Protein AF-A0A6L6EV79-F1 (afdb_monomer_lite)

Sequence (80 aa):
MTPAESSTESIIGRNDINDLEAILSISNKDIHETIHTVENNADSIFTWNYEKGERPALNKLYEKAKTSQWNGETDLPWHL

Structure (mmCIF, N/CA/C/O backbone):
data_AF-A0A6L6EV79-F1
#
_entry.id   AF-A0A6L6EV79-F1
#
loop_
_atom_site.group_PDB
_atom_site.id
_atom_site.type_symbol
_atom_site.label_atom_id
_atom_site.label_alt_id
_atom_site.label_comp_id
_atom_site.label_asym_id
_atom_site.label_entity_id
_atom_site.label_seq_id
_atom_site.pdbx_PDB_ins_code
_atom_site.Cartn_x
_atom_site.Cartn_y
_atom_site.Cartn_z
_atom_site.occupancy
_atom_site.B_iso_or_equiv
_atom_site.auth_seq_id
_atom_site.auth_comp_id
_atom_site.auth_asym_id
_atom_site.auth_atom_id
_atom_site.pdbx_PDB_model_num
ATOM 1 N N . MET A 1 1 ? -4.814 -22.121 30.836 1.00 41.44 1 MET A N 1
ATOM 2 C CA . MET A 1 1 ? -5.767 -21.035 30.539 1.00 41.44 1 MET A CA 1
ATOM 3 C C . MET A 1 1 ? -6.278 -21.286 29.131 1.00 41.44 1 MET A C 1
ATOM 5 O O . MET A 1 1 ? -5.524 -21.092 28.189 1.00 41.44 1 MET A O 1
ATOM 9 N N . THR A 1 2 ? -7.462 -21.872 28.989 1.00 48.94 2 THR A N 1
ATOM 10 C CA . THR A 1 2 ? -8.079 -22.144 27.681 1.00 48.94 2 THR A CA 1
ATOM 11 C C . THR A 1 2 ? -8.526 -20.805 27.082 1.00 48.94 2 THR A C 1
ATOM 13 O O . THR A 1 2 ? -9.133 -20.028 27.822 1.00 48.94 2 THR A O 1
ATOM 16 N N . PRO A 1 3 ? -8.219 -20.477 25.813 1.00 55.06 3 PRO A N 1
ATOM 17 C CA . PRO A 1 3 ? -8.784 -19.286 25.194 1.00 55.06 3 PRO A CA 1
ATOM 18 C C . PRO A 1 3 ? -10.304 -19.465 25.124 1.00 55.06 3 PRO A C 1
ATOM 20 O O . PRO A 1 3 ? -10.780 -20.542 24.770 1.00 55.06 3 PRO A O 1
ATOM 23 N N . ALA A 1 4 ? -11.063 -18.444 25.513 1.00 60.78 4 ALA A N 1
ATOM 24 C CA . ALA A 1 4 ? -12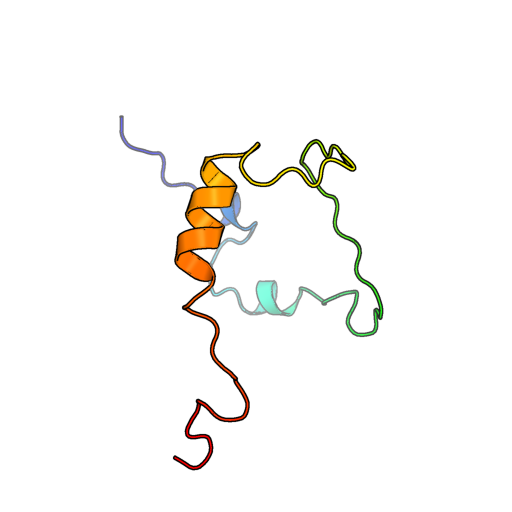.500 -18.439 25.287 1.00 60.78 4 ALA A CA 1
ATOM 25 C C . ALA A 1 4 ? -12.737 -18.379 23.771 1.00 60.78 4 ALA A C 1
ATOM 27 O O . ALA A 1 4 ? -12.280 -17.441 23.122 1.00 60.78 4 ALA A O 1
ATOM 28 N N . GLU A 1 5 ? -13.411 -19.386 23.214 1.00 69.06 5 GLU A N 1
ATOM 29 C CA . GLU A 1 5 ? -13.932 -19.349 21.844 1.00 69.06 5 GLU A CA 1
ATOM 30 C C . GLU A 1 5 ? -14.898 -18.161 21.742 1.00 69.06 5 GLU A C 1
ATOM 32 O O . GLU A 1 5 ? -15.981 -18.164 22.334 1.00 69.06 5 GLU A O 1
ATOM 37 N N . SER A 1 6 ? -14.478 -17.098 21.059 1.00 78.88 6 SER A N 1
ATOM 38 C CA . SER A 1 6 ? -15.335 -15.956 20.757 1.00 78.88 6 SER A CA 1
ATOM 39 C C . SER A 1 6 ? -16.407 -16.389 19.760 1.00 78.88 6 SER A C 1
ATOM 41 O O . SER A 1 6 ? -16.077 -16.900 18.693 1.00 78.88 6 SER A O 1
ATOM 43 N N . SER A 1 7 ? -17.681 -16.1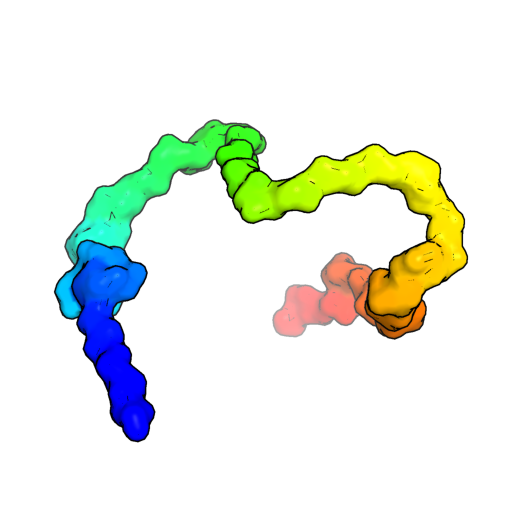82 20.097 1.00 86.12 7 SER A N 1
ATOM 44 C CA . SER A 1 7 ? -18.797 -16.535 19.214 1.00 86.12 7 SER A CA 1
ATOM 45 C C . SER A 1 7 ? -18.768 -15.734 17.910 1.00 86.12 7 SER A C 1
ATOM 47 O O . SER A 1 7 ? -18.336 -14.581 17.895 1.00 86.12 7 SER A O 1
ATOM 49 N N . THR A 1 8 ? -19.290 -16.316 16.827 1.00 86.19 8 THR A N 1
ATOM 50 C CA . THR A 1 8 ? -19.431 -15.666 15.511 1.00 86.19 8 THR A CA 1
ATOM 51 C C . THR A 1 8 ? -20.116 -14.301 15.622 1.00 86.19 8 THR A C 1
ATOM 53 O O . THR A 1 8 ? -19.622 -13.311 15.083 1.00 86.19 8 THR A O 1
ATOM 56 N N . GLU A 1 9 ? -21.173 -14.220 16.435 1.00 89.00 9 GLU A N 1
ATOM 57 C CA . GLU A 1 9 ? -21.899 -12.980 16.730 1.00 89.00 9 GLU A CA 1
ATOM 58 C C . GLU A 1 9 ? -20.970 -11.890 17.291 1.00 89.00 9 GLU A C 1
ATOM 60 O O . GLU A 1 9 ? -21.050 -10.733 16.893 1.00 89.00 9 GLU A O 1
ATOM 65 N N . SER A 1 10 ? -20.026 -12.258 18.164 1.00 87.62 10 SER A N 1
ATOM 66 C CA . SER A 1 10 ? -19.090 -11.311 18.783 1.00 87.62 10 SER A CA 1
ATOM 67 C C . SER A 1 10 ? -18.011 -10.813 17.820 1.00 87.62 10 SER A C 1
ATOM 69 O O . SER A 1 10 ? -17.505 -9.707 17.993 1.00 87.62 10 SER A O 1
ATOM 71 N N . ILE A 1 11 ? -17.620 -11.629 16.836 1.00 88.19 11 ILE A N 1
ATOM 72 C CA . ILE A 1 11 ? -16.521 -11.307 15.913 1.00 88.19 11 ILE A CA 1
ATOM 73 C C . ILE A 1 11 ? -17.035 -10.501 14.719 1.00 88.19 11 ILE A C 1
ATOM 75 O O . ILE A 1 11 ? -16.400 -9.533 14.308 1.00 88.19 11 ILE A O 1
ATOM 79 N N . ILE A 1 12 ? -18.162 -10.920 14.140 1.00 87.19 12 ILE A N 1
ATOM 80 C CA . ILE A 1 12 ? -18.649 -10.387 12.861 1.00 87.19 12 ILE A CA 1
ATOM 81 C C . ILE A 1 12 ? -20.074 -9.827 12.926 1.00 87.19 12 ILE A C 1
ATOM 83 O O . ILE A 1 12 ? -20.586 -9.385 11.899 1.00 87.19 12 ILE A O 1
ATOM 87 N N . GLY A 1 13 ? -20.722 -9.839 14.097 1.00 85.94 13 GLY A N 1
ATOM 88 C CA . GLY A 1 13 ? -22.093 -9.343 14.260 1.00 85.94 13 GLY A CA 1
ATOM 89 C C . GLY A 1 13 ? -23.142 -10.196 13.544 1.00 85.94 13 GLY A C 1
ATOM 90 O O . GLY A 1 13 ? -24.171 -9.665 13.132 1.00 85.94 13 GLY A O 1
ATOM 91 N N . ARG A 1 14 ? -22.843 -11.481 13.307 1.00 89.00 14 ARG A N 1
ATOM 92 C CA . ARG A 1 14 ? -23.748 -12.444 12.667 1.00 89.00 14 ARG A CA 1
ATOM 93 C C . ARG A 1 14 ? -23.718 -13.766 13.410 1.00 89.00 14 ARG A C 1
ATOM 95 O O . ARG A 1 14 ? -22.656 -14.208 13.845 1.00 89.00 14 ARG A O 1
ATOM 102 N N . ASN A 1 15 ? -24.865 -14.427 13.478 1.00 87.62 15 ASN A N 1
ATOM 103 C CA . ASN A 1 15 ? -24.997 -15.699 14.177 1.00 87.62 15 ASN A CA 1
ATOM 104 C C . ASN A 1 15 ? -24.338 -16.867 13.407 1.00 87.62 15 ASN A C 1
ATOM 106 O O . ASN A 1 15 ? -23.787 -17.778 14.022 1.00 87.62 15 ASN A O 1
ATOM 110 N N . ASP A 1 16 ? -24.326 -16.811 12.068 1.00 89.75 16 ASP A N 1
ATOM 111 C CA . ASP A 1 16 ? -23.673 -17.794 11.192 1.00 89.75 16 ASP A CA 1
ATOM 112 C C . ASP A 1 16 ? -22.783 -17.121 10.131 1.00 89.75 16 ASP A C 1
ATOM 114 O O . ASP A 1 16 ? -23.073 -16.025 9.645 1.00 89.75 16 ASP A O 1
ATOM 118 N N . ILE A 1 17 ? -21.683 -17.788 9.760 1.00 87.44 17 ILE A N 1
ATOM 119 C CA . ILE A 1 17 ? -20.734 -17.298 8.744 1.00 87.44 17 ILE A CA 1
ATOM 120 C C . ILE A 1 17 ? -21.366 -17.261 7.348 1.00 87.44 17 ILE A C 1
ATOM 122 O O . ILE A 1 17 ? -21.027 -16.381 6.558 1.00 87.44 17 ILE A O 1
ATOM 126 N N . ASN A 1 18 ? -22.271 -18.194 7.048 1.00 92.06 18 ASN A N 1
ATOM 127 C CA . ASN A 1 18 ? -22.930 -18.354 5.755 1.00 92.06 18 ASN A CA 1
ATOM 128 C C . ASN A 1 18 ? -24.379 -17.844 5.772 1.00 92.06 18 ASN A C 1
ATOM 130 O O . ASN A 1 18 ? -25.190 -18.282 4.956 1.00 92.06 18 ASN A O 1
ATOM 134 N N . ASP A 1 19 ? -24.722 -16.923 6.674 1.00 90.44 19 ASP A N 1
ATOM 135 C CA . ASP A 1 19 ? -26.009 -16.231 6.635 1.00 90.44 19 ASP A CA 1
ATOM 136 C C . ASP A 1 19 ? -26.072 -15.317 5.396 1.00 90.44 19 ASP A C 1
ATOM 138 O O . ASP A 1 19 ? -25.637 -14.162 5.406 1.00 90.44 19 ASP A O 1
ATOM 142 N N . LEU A 1 20 ? -26.562 -15.879 4.288 1.00 88.25 20 LEU A N 1
ATOM 143 C CA . LEU A 1 20 ? -26.598 -15.224 2.982 1.00 88.25 20 LEU A CA 1
ATOM 144 C C . LEU A 1 20 ? -27.502 -13.990 2.977 1.00 88.25 20 LEU A C 1
ATOM 146 O O . LEU A 1 20 ? -27.157 -13.003 2.335 1.00 88.25 20 LEU A O 1
ATOM 150 N N . GLU A 1 21 ? -28.618 -14.019 3.706 1.00 86.56 21 GLU A N 1
ATOM 151 C CA . GLU A 1 21 ? -29.522 -12.870 3.833 1.00 86.56 21 GLU A CA 1
ATOM 152 C C . GLU A 1 21 ? -28.806 -11.715 4.542 1.00 86.56 21 GLU A C 1
ATOM 154 O O . GLU A 1 21 ? -28.778 -10.589 4.038 1.00 86.56 21 GLU A O 1
ATOM 159 N N . ALA A 1 22 ? -28.122 -11.999 5.656 1.00 85.88 22 ALA A N 1
ATOM 160 C CA . ALA A 1 22 ? -27.335 -10.994 6.364 1.00 85.88 22 ALA A CA 1
ATOM 161 C C . ALA A 1 22 ? -26.178 -10.447 5.508 1.00 85.88 22 ALA A C 1
ATOM 163 O O . ALA A 1 22 ? -25.928 -9.242 5.522 1.00 85.88 22 ALA A O 1
ATOM 164 N N . ILE A 1 23 ? -25.489 -11.294 4.735 1.00 84.75 23 ILE A N 1
ATOM 165 C CA . ILE A 1 23 ? -24.390 -10.875 3.846 1.00 84.75 23 ILE A CA 1
ATOM 166 C C . ILE A 1 23 ? -24.899 -9.984 2.709 1.00 84.75 23 ILE A C 1
ATOM 168 O O . ILE A 1 23 ? -24.316 -8.932 2.447 1.00 84.75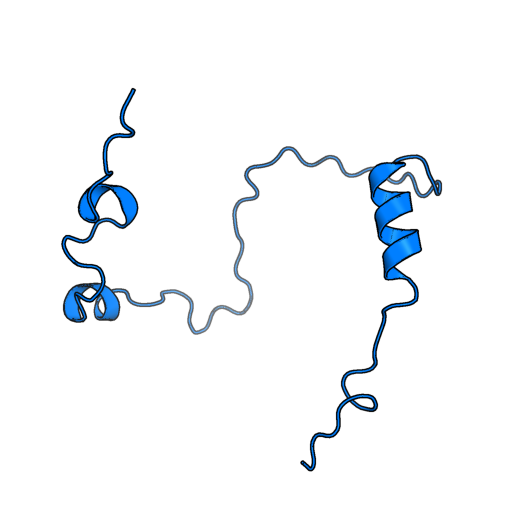 23 ILE A O 1
ATOM 172 N N . LEU A 1 24 ? -25.979 -10.390 2.043 1.00 84.00 24 LEU A N 1
ATOM 173 C CA . LEU A 1 24 ? -26.513 -9.693 0.871 1.00 84.00 24 LEU A CA 1
ATOM 174 C C . LEU A 1 24 ? -27.287 -8.422 1.240 1.00 84.00 24 LEU A C 1
ATOM 176 O O . LEU A 1 24 ? -27.394 -7.516 0.416 1.00 84.00 24 LEU A O 1
ATOM 180 N N . SER A 1 25 ? -27.780 -8.313 2.477 1.00 83.75 25 SER A N 1
ATOM 181 C CA . SER A 1 25 ? -28.429 -7.093 2.979 1.00 83.75 25 SER A CA 1
ATOM 182 C C . SER A 1 25 ? -27.472 -5.900 3.139 1.00 83.75 25 SER A C 1
ATOM 184 O O . SER A 1 25 ? -27.913 -4.751 3.246 1.00 83.75 25 SER A O 1
ATOM 186 N N . ILE A 1 26 ? -26.156 -6.142 3.129 1.00 77.44 26 ILE A N 1
ATOM 187 C CA . ILE A 1 26 ? -25.143 -5.092 3.239 1.00 77.44 26 ILE A CA 1
ATOM 188 C C . ILE A 1 26 ? -24.970 -4.435 1.875 1.00 77.44 26 ILE A C 1
ATOM 190 O O . ILE A 1 26 ? -24.215 -4.891 1.018 1.00 77.44 26 ILE A O 1
ATOM 194 N N . SER A 1 27 ? -25.661 -3.315 1.684 1.00 73.62 27 SER A N 1
ATOM 195 C CA . SER A 1 27 ? -25.452 -2.484 0.504 1.00 73.62 27 SER A CA 1
ATOM 196 C C . SER A 1 27 ? -24.097 -1.789 0.601 1.00 73.62 27 SER A C 1
ATOM 198 O O . SER A 1 27 ? -23.855 -1.016 1.533 1.00 73.62 27 SER A O 1
ATOM 200 N N . ASN A 1 28 ? -23.232 -2.016 -0.389 1.00 70.81 28 ASN A N 1
ATOM 201 C CA . ASN A 1 28 ? -22.062 -1.171 -0.596 1.00 70.81 28 ASN A CA 1
ATOM 202 C C . ASN A 1 28 ? -22.565 0.248 -0.911 1.00 70.81 28 ASN A C 1
ATOM 204 O O . ASN A 1 28 ? -23.351 0.433 -1.841 1.00 70.81 28 ASN A O 1
ATOM 208 N N . LYS A 1 29 ? -22.203 1.225 -0.076 1.00 70.75 29 LYS A N 1
ATOM 209 C CA . LYS A 1 29 ? -22.754 2.586 -0.146 1.00 70.75 29 LYS A CA 1
ATOM 210 C C . LYS A 1 29 ? -22.080 3.440 -1.223 1.00 70.75 29 LYS A C 1
ATOM 212 O O . LYS A 1 29 ? -22.698 4.384 -1.704 1.00 70.75 29 LYS A O 1
ATOM 217 N N . ASP A 1 30 ? -20.892 3.040 -1.676 1.00 74.50 30 ASP A N 1
ATOM 218 C CA . ASP A 1 30 ? -19.965 3.915 -2.400 1.00 74.50 30 ASP A CA 1
ATOM 219 C C . ASP A 1 30 ? -19.602 3.372 -3.797 1.00 74.50 30 ASP A C 1
ATOM 221 O O . ASP A 1 30 ? -18.516 3.590 -4.322 1.00 74.50 30 ASP A O 1
ATOM 225 N N . ILE A 1 31 ? -20.530 2.658 -4.445 1.00 73.50 31 ILE A N 1
ATOM 226 C CA . ILE A 1 31 ? -20.308 1.979 -5.743 1.00 73.50 31 ILE A CA 1
ATOM 227 C C . ILE A 1 31 ? -19.889 2.953 -6.865 1.00 73.50 31 ILE A C 1
ATOM 229 O O . ILE A 1 31 ? -19.229 2.558 -7.826 1.00 73.50 31 ILE A O 1
ATOM 233 N N . HIS A 1 32 ? -20.269 4.226 -6.754 1.00 82.62 32 HIS A N 1
ATOM 234 C CA . HIS A 1 32 ? -19.932 5.281 -7.715 1.00 82.62 32 HIS A CA 1
ATOM 235 C C . HIS A 1 32 ? -18.964 6.325 -7.152 1.00 82.62 32 HIS A C 1
ATOM 237 O O . HIS A 1 32 ? -18.778 7.379 -7.761 1.00 82.62 32 HIS A O 1
ATOM 243 N N . GLU A 1 33 ? -18.372 6.070 -5.988 1.00 81.56 33 GLU A N 1
ATOM 244 C CA . GLU A 1 33 ? -17.435 7.002 -5.379 1.00 81.56 33 GLU A CA 1
ATOM 245 C C . GLU A 1 33 ? -16.098 6.979 -6.134 1.00 81.56 33 GLU A C 1
ATOM 247 O O . GLU A 1 33 ? -15.462 5.940 -6.302 1.00 81.56 33 GLU A O 1
ATOM 252 N N . THR A 1 34 ? -15.658 8.147 -6.603 1.00 82.44 34 THR A N 1
ATOM 253 C CA . THR A 1 34 ? -14.368 8.291 -7.298 1.00 82.44 34 THR A CA 1
ATOM 254 C C . THR A 1 34 ? -13.184 8.270 -6.326 1.00 82.44 34 THR A C 1
ATOM 256 O O . THR A 1 34 ? -12.072 7.917 -6.714 1.00 82.44 34 THR A O 1
ATOM 259 N N . ILE A 1 35 ? -13.390 8.687 -5.072 1.00 83.94 35 ILE A N 1
ATOM 260 C CA . ILE A 1 35 ? -12.348 8.805 -4.046 1.00 83.94 35 ILE A CA 1
ATOM 261 C C . ILE A 1 35 ? -12.926 8.360 -2.706 1.00 83.94 35 ILE A C 1
ATOM 263 O O . ILE A 1 35 ? -13.758 9.071 -2.163 1.00 83.94 35 ILE A O 1
ATOM 267 N N . HIS A 1 36 ? -12.420 7.256 -2.157 1.00 82.56 36 HIS A N 1
ATOM 268 C CA . HIS A 1 36 ? -12.788 6.763 -0.831 1.00 82.56 36 HIS A CA 1
ATOM 269 C C . HIS A 1 36 ? -11.713 7.131 0.199 1.00 82.56 36 HIS A C 1
ATOM 271 O O . HIS A 1 36 ? -10.548 6.748 0.049 1.00 82.56 36 HIS A O 1
ATOM 277 N N . THR A 1 37 ? -12.074 7.872 1.247 1.00 85.69 37 THR A N 1
ATOM 278 C CA . THR A 1 37 ? -11.134 8.266 2.310 1.00 85.69 37 THR A CA 1
ATOM 279 C C . THR A 1 37 ? -11.314 7.398 3.549 1.00 85.69 37 THR A C 1
ATOM 281 O O . THR A 1 37 ? -12.409 7.337 4.101 1.00 85.69 37 THR A O 1
ATOM 284 N N . VAL A 1 38 ? -10.230 6.781 4.026 1.00 84.25 38 VAL A N 1
ATOM 285 C CA . VAL A 1 38 ? -10.222 5.945 5.237 1.00 84.25 38 VAL A CA 1
ATOM 286 C C . VAL A 1 38 ? -9.423 6.635 6.337 1.00 84.25 38 VAL A C 1
ATOM 288 O O . VAL A 1 38 ? -8.367 7.216 6.080 1.00 84.25 38 VAL A O 1
ATOM 291 N N . GLU A 1 39 ? -9.916 6.554 7.572 1.00 89.25 39 GLU A N 1
ATOM 292 C CA . GLU A 1 39 ? -9.210 7.067 8.742 1.00 89.25 39 GLU A CA 1
ATOM 293 C C . GLU A 1 39 ? -7.925 6.271 9.010 1.00 89.25 39 GLU A C 1
ATOM 295 O O . GLU A 1 39 ? -7.940 5.056 9.232 1.00 89.25 39 GLU A O 1
ATOM 300 N N . ASN A 1 40 ? -6.794 6.975 9.031 1.00 84.81 40 ASN A N 1
ATOM 301 C CA . ASN A 1 40 ? -5.524 6.403 9.447 1.00 84.81 40 ASN A CA 1
ATOM 302 C C . ASN A 1 40 ? -5.410 6.443 10.978 1.00 84.81 40 ASN A C 1
ATOM 304 O O . ASN A 1 40 ? -5.151 7.493 11.557 1.00 84.81 40 ASN A O 1
ATOM 308 N N . ASN A 1 41 ? -5.554 5.285 11.623 1.00 89.31 41 ASN A N 1
ATOM 309 C CA . ASN A 1 41 ? -5.494 5.120 13.081 1.00 89.31 41 ASN A CA 1
ATOM 310 C C . ASN A 1 41 ? -4.049 5.064 13.635 1.00 89.31 41 ASN A C 1
ATOM 312 O O . ASN A 1 41 ? -3.793 4.434 14.661 1.00 89.31 41 ASN A O 1
ATOM 316 N N . ALA A 1 42 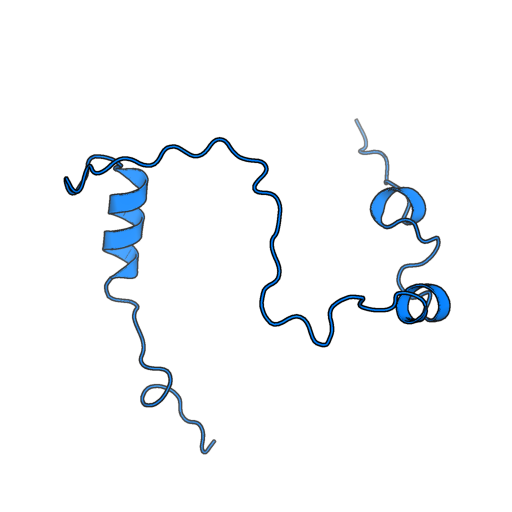? -3.084 5.677 12.945 1.00 84.44 42 ALA A N 1
ATOM 317 C CA . ALA A 1 42 ? -1.680 5.688 13.339 1.00 84.44 42 ALA A CA 1
ATOM 318 C C . ALA A 1 42 ? -1.075 7.094 13.241 1.00 84.44 42 ALA A C 1
ATOM 320 O O . ALA A 1 42 ? -1.279 7.813 12.257 1.00 84.44 42 ALA A O 1
ATOM 321 N N . ASP A 1 43 ? -0.259 7.447 14.238 1.00 86.69 43 ASP A N 1
ATOM 322 C CA . ASP A 1 43 ? 0.498 8.696 14.243 1.00 86.69 43 ASP A CA 1
ATOM 323 C C . ASP A 1 43 ? 1.375 8.789 12.994 1.00 86.69 43 ASP A C 1
ATOM 325 O O . ASP A 1 43 ? 2.183 7.907 12.689 1.00 86.69 43 ASP A O 1
ATOM 329 N N . SER A 1 44 ? 1.210 9.882 12.257 1.00 81.88 44 SER A N 1
ATOM 330 C CA . SER A 1 44 ? 1.908 10.111 10.997 1.00 81.88 44 SER A CA 1
ATOM 331 C C . SER A 1 44 ? 2.833 11.311 11.131 1.00 81.88 44 SER A C 1
ATOM 333 O O . SER A 1 44 ? 2.393 12.414 11.443 1.00 81.88 44 SER A O 1
ATOM 335 N N . ILE A 1 45 ? 4.123 11.101 10.864 1.00 82.38 45 ILE A N 1
ATOM 336 C CA . ILE A 1 45 ? 5.120 12.169 10.782 1.00 82.38 45 ILE A CA 1
ATOM 337 C C . ILE A 1 45 ? 5.685 12.234 9.362 1.00 82.38 45 ILE A C 1
ATOM 339 O O . ILE A 1 45 ? 6.248 11.263 8.855 1.00 82.38 45 ILE A O 1
ATOM 343 N N . PHE A 1 46 ? 5.535 13.390 8.716 1.00 74.19 46 PHE A N 1
ATOM 344 C CA . PHE A 1 46 ? 6.087 13.649 7.389 1.00 74.19 46 PHE A CA 1
ATOM 345 C C . PHE A 1 46 ? 7.434 14.350 7.541 1.00 74.19 46 PHE A C 1
ATOM 347 O O . PHE A 1 46 ? 7.503 15.510 7.943 1.00 74.19 46 PHE A O 1
ATOM 354 N N . THR A 1 47 ? 8.517 13.636 7.241 1.00 69.38 47 THR A N 1
ATOM 355 C CA . THR A 1 47 ? 9.880 14.174 7.300 1.00 69.38 47 THR A CA 1
ATOM 356 C C . THR A 1 47 ? 10.474 14.225 5.902 1.00 69.38 47 THR A C 1
ATOM 358 O O . THR A 1 47 ? 10.465 13.221 5.198 1.00 69.38 47 THR A O 1
ATOM 361 N N . TRP A 1 48 ? 11.071 15.355 5.533 1.00 76.62 48 TRP A N 1
ATOM 362 C CA . TRP A 1 48 ? 11.799 15.539 4.269 1.00 76.62 48 TRP A CA 1
ATOM 363 C C . TRP A 1 48 ? 13.207 14.923 4.284 1.00 76.62 48 TRP A C 1
ATOM 365 O O . TRP A 1 48 ? 14.068 15.327 3.505 1.00 76.62 48 TRP A O 1
ATOM 375 N N . ASN A 1 49 ? 13.475 13.984 5.196 1.00 70.56 49 ASN A N 1
ATOM 376 C CA . ASN A 1 49 ? 14.779 13.351 5.275 1.00 70.56 49 ASN A CA 1
ATOM 377 C C . ASN A 1 49 ? 14.886 12.232 4.236 1.00 70.56 49 ASN A C 1
ATOM 379 O O . ASN A 1 49 ? 14.240 11.190 4.350 1.00 70.56 49 ASN A O 1
ATOM 383 N N . TYR A 1 50 ? 15.698 12.485 3.213 1.00 67.62 50 TYR A N 1
ATOM 384 C CA . TYR A 1 50 ? 15.985 11.555 2.126 1.00 67.62 50 TYR A CA 1
ATOM 385 C C . TYR A 1 50 ? 17.270 10.745 2.359 1.00 67.62 50 TYR A C 1
ATOM 387 O O . TYR A 1 50 ? 17.685 10.003 1.465 1.00 67.62 50 TYR A O 1
ATOM 395 N N . GLU A 1 51 ? 17.928 10.876 3.518 1.00 80.50 51 GLU A N 1
ATOM 396 C CA . GLU A 1 51 ? 19.158 10.138 3.795 1.00 80.50 51 GLU A CA 1
ATOM 397 C C . GLU A 1 51 ? 18.925 8.620 3.804 1.00 80.50 51 GLU A C 1
ATOM 399 O O . GLU A 1 51 ? 18.137 8.049 4.567 1.00 80.50 51 GLU A O 1
ATOM 404 N N . LYS A 1 52 ? 19.653 7.931 2.920 1.00 75.81 52 LYS A N 1
ATOM 405 C CA . LYS A 1 52 ? 19.590 6.478 2.794 1.00 75.81 52 LYS A CA 1
ATOM 406 C C . LYS A 1 52 ? 20.197 5.826 4.036 1.00 75.81 52 LYS A C 1
ATOM 408 O O . LYS A 1 52 ? 21.364 6.028 4.343 1.00 75.81 52 LYS A O 1
ATOM 413 N N . GLY A 1 53 ? 19.435 4.944 4.676 1.00 77.06 53 GLY A N 1
ATOM 414 C CA . GLY A 1 53 ? 19.927 4.113 5.779 1.00 77.06 53 GLY A CA 1
ATOM 415 C C . GLY A 1 53 ? 19.548 4.596 7.177 1.00 77.06 53 GLY A C 1
ATOM 416 O O . GLY A 1 53 ? 19.707 3.815 8.112 1.00 77.06 53 GLY A O 1
ATOM 417 N N . GLU A 1 54 ? 18.948 5.783 7.323 1.00 84.31 54 GLU A N 1
ATOM 418 C CA . GLU A 1 54 ? 18.446 6.280 8.619 1.00 84.31 54 GLU A CA 1
ATOM 419 C C . GLU A 1 54 ? 17.4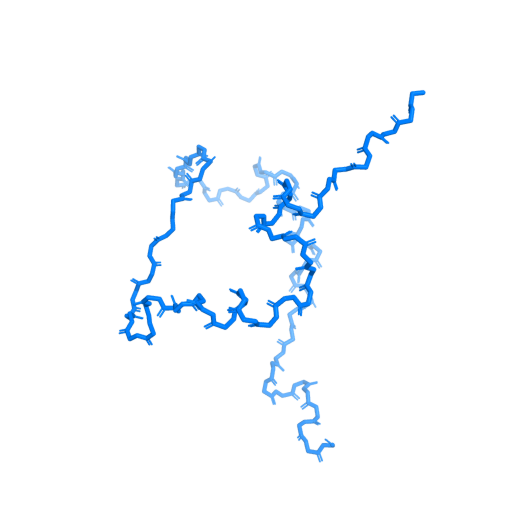62 5.329 9.303 1.00 84.31 54 GLU A C 1
ATOM 421 O O . GLU A 1 54 ? 17.343 5.295 10.526 1.00 84.31 54 GLU A O 1
ATOM 426 N N . ARG A 1 55 ? 16.747 4.533 8.504 1.00 84.12 55 ARG A N 1
ATOM 427 C CA . ARG A 1 55 ? 15.842 3.489 8.980 1.00 84.12 55 ARG A CA 1
ATOM 428 C C . ARG A 1 55 ? 16.395 2.123 8.564 1.00 84.12 55 ARG A C 1
ATOM 430 O O . ARG A 1 55 ? 16.024 1.626 7.497 1.00 84.12 55 ARG A O 1
ATOM 437 N N . PRO A 1 56 ? 17.252 1.478 9.383 1.00 89.25 56 PRO A N 1
ATOM 438 C CA . PRO A 1 56 ? 17.935 0.236 9.015 1.00 89.25 56 PRO A CA 1
ATOM 439 C C . PRO A 1 56 ? 16.987 -0.896 8.606 1.00 89.25 56 PRO A C 1
ATOM 441 O O . PRO A 1 56 ? 17.279 -1.637 7.668 1.00 89.25 56 PRO A O 1
ATOM 444 N N . ALA A 1 57 ? 15.826 -1.005 9.263 1.00 87.88 57 ALA A N 1
ATOM 445 C CA . ALA A 1 57 ? 14.806 -1.995 8.921 1.00 87.88 57 ALA A CA 1
ATOM 446 C C . ALA A 1 57 ? 14.231 -1.771 7.511 1.00 87.88 57 ALA A C 1
ATOM 448 O O . ALA A 1 57 ? 14.147 -2.716 6.727 1.00 87.88 57 ALA A O 1
ATOM 449 N N . LEU A 1 58 ? 13.903 -0.522 7.159 1.00 85.19 58 LEU A N 1
ATOM 450 C CA . LEU A 1 58 ? 13.402 -0.181 5.825 1.00 85.19 58 LEU A CA 1
ATOM 451 C C . LEU A 1 58 ? 14.489 -0.338 4.760 1.00 85.19 58 LEU A C 1
ATOM 453 O O . LEU A 1 58 ? 14.218 -0.873 3.690 1.00 85.19 58 LEU A O 1
ATOM 457 N N . ASN A 1 59 ? 15.731 0.046 5.067 1.00 89.69 59 ASN A N 1
ATOM 458 C CA . ASN A 1 59 ? 16.859 -0.147 4.158 1.00 89.69 59 ASN A CA 1
ATOM 459 C C . ASN A 1 59 ? 17.089 -1.639 3.865 1.00 89.69 59 ASN A C 1
ATOM 461 O O . ASN A 1 59 ? 17.259 -2.026 2.714 1.00 89.69 59 ASN A O 1
ATOM 465 N N . LYS A 1 60 ? 17.004 -2.505 4.883 1.00 90.62 60 LYS A N 1
ATOM 466 C CA . LYS A 1 60 ? 17.092 -3.963 4.712 1.00 90.62 60 LYS A CA 1
ATOM 467 C C . LYS A 1 60 ? 15.981 -4.512 3.811 1.00 90.62 60 LYS A C 1
ATOM 469 O O . LYS A 1 60 ? 16.254 -5.366 2.969 1.00 90.62 60 LYS A O 1
ATOM 474 N N . LEU A 1 61 ? 14.744 -4.039 3.986 1.00 90.44 61 LEU A N 1
ATOM 475 C CA . LEU A 1 61 ? 13.620 -4.426 3.128 1.00 90.44 61 LEU A CA 1
ATOM 476 C C . LEU A 1 61 ? 13.843 -3.973 1.683 1.00 90.44 61 LEU A C 1
ATOM 478 O O . LEU A 1 61 ? 13.705 -4.784 0.770 1.00 90.44 61 LEU A O 1
ATOM 482 N N . TYR A 1 62 ? 14.249 -2.719 1.482 1.00 89.88 62 TYR A N 1
ATOM 483 C CA . TYR A 1 62 ? 14.551 -2.169 0.162 1.00 89.88 62 TYR A CA 1
ATOM 484 C C . TYR A 1 62 ? 15.651 -2.963 -0.553 1.00 89.88 62 TYR A C 1
ATOM 486 O O . TYR A 1 62 ? 15.457 -3.409 -1.682 1.00 89.88 62 TYR A O 1
ATOM 494 N N . GLU A 1 63 ? 16.786 -3.201 0.111 1.00 92.44 63 GLU A N 1
ATOM 495 C CA . GLU A 1 63 ? 17.918 -3.929 -0.473 1.00 92.44 63 GLU A CA 1
ATOM 496 C C . GLU A 1 63 ? 17.546 -5.365 -0.872 1.00 92.44 63 GLU A C 1
ATOM 498 O O . GLU A 1 63 ? 18.053 -5.869 -1.872 1.00 92.44 63 GLU A O 1
ATOM 503 N N . LYS A 1 64 ? 16.617 -6.001 -0.143 1.00 92.56 64 LYS A N 1
ATOM 504 C CA . LYS A 1 64 ? 16.066 -7.316 -0.500 1.00 92.56 64 LYS A CA 1
ATOM 505 C C . LYS A 1 64 ? 15.085 -7.241 -1.678 1.00 92.56 64 LYS A C 1
ATOM 507 O O . LYS A 1 64 ? 15.078 -8.129 -2.524 1.00 92.56 64 LYS A O 1
ATOM 512 N N . ALA A 1 65 ? 14.242 -6.212 -1.719 1.00 91.88 65 ALA A N 1
ATOM 513 C CA . ALA A 1 65 ? 13.159 -6.099 -2.694 1.00 91.88 65 ALA A CA 1
ATOM 514 C C . ALA A 1 65 ? 13.610 -5.551 -4.056 1.00 91.88 65 ALA A C 1
ATOM 516 O O . ALA A 1 65 ? 13.020 -5.905 -5.073 1.00 91.88 65 ALA A O 1
ATOM 517 N N . LYS A 1 66 ? 14.658 -4.718 -4.106 1.00 92.12 66 LYS A N 1
ATOM 518 C CA . LYS A 1 66 ? 15.037 -3.958 -5.313 1.00 92.12 66 LYS A CA 1
ATOM 519 C C . LYS A 1 66 ? 15.308 -4.820 -6.551 1.00 92.12 66 LYS A C 1
ATOM 521 O O . LYS A 1 66 ? 15.115 -4.346 -7.663 1.00 92.12 66 LYS A O 1
ATOM 526 N N . THR A 1 67 ? 15.732 -6.070 -6.377 1.00 91.38 67 THR A N 1
ATOM 527 C CA . THR A 1 67 ? 16.008 -7.004 -7.483 1.00 91.38 67 THR A CA 1
ATOM 528 C C . THR A 1 67 ? 14.828 -7.916 -7.820 1.00 91.38 67 THR A C 1
ATOM 530 O O . THR A 1 67 ? 14.944 -8.732 -8.723 1.00 91.38 67 THR A O 1
ATOM 533 N N . SER A 1 68 ? 13.720 -7.821 -7.082 1.00 90.00 68 SER A N 1
ATOM 534 C CA . SER A 1 68 ? 12.542 -8.693 -7.220 1.00 90.00 68 SER A CA 1
ATOM 535 C C . SER A 1 68 ? 11.380 -8.003 -7.947 1.00 90.00 68 SER A C 1
ATOM 537 O O . SER A 1 68 ? 10.226 -8.393 -7.791 1.00 90.00 68 SER A O 1
ATOM 539 N N . GLN A 1 69 ? 11.671 -6.944 -8.702 1.00 89.69 69 GLN A N 1
ATOM 540 C CA . GLN A 1 69 ? 10.692 -6.253 -9.537 1.00 89.69 69 GLN A CA 1
ATOM 541 C C . GLN A 1 69 ? 10.525 -7.041 -10.840 1.00 89.69 69 GLN A C 1
ATOM 543 O O . GLN A 1 69 ? 11.513 -7.294 -11.523 1.00 89.69 69 GLN A O 1
ATOM 548 N N . TRP A 1 70 ? 9.292 -7.425 -11.159 1.00 93.19 70 TRP A N 1
ATOM 549 C CA . TRP A 1 70 ? 8.926 -8.109 -12.399 1.00 93.19 70 TRP A CA 1
ATOM 550 C C . TRP A 1 70 ? 7.962 -7.233 -13.199 1.00 93.19 70 TRP A C 1
ATOM 552 O O . TRP A 1 70 ? 7.200 -6.445 -12.629 1.00 93.19 70 TRP A O 1
ATOM 562 N N . ASN A 1 71 ? 8.020 -7.343 -14.520 1.00 91.56 71 ASN A N 1
ATOM 563 C CA . ASN A 1 71 ? 7.144 -6.634 -15.435 1.00 91.56 71 ASN A CA 1
ATOM 564 C C . ASN A 1 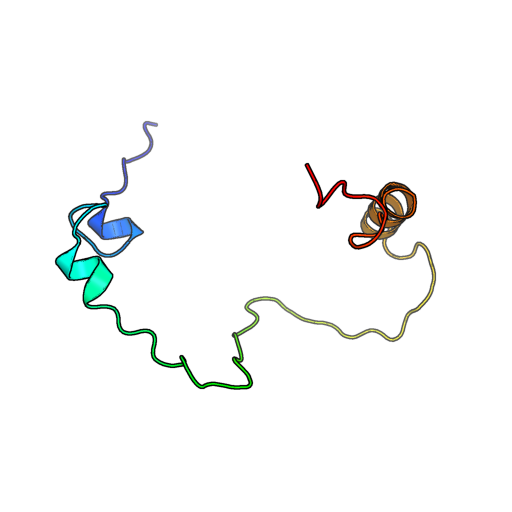71 ? 5.894 -7.478 -15.704 1.00 91.56 71 ASN A C 1
ATOM 566 O O . ASN A 1 71 ? 5.962 -8.532 -16.331 1.00 91.56 71 ASN A O 1
ATOM 570 N N . GLY A 1 72 ? 4.737 -6.988 -15.259 1.00 92.56 72 GLY A N 1
ATOM 571 C CA . GLY A 1 72 ? 3.477 -7.704 -15.428 1.00 92.56 72 GLY A CA 1
ATOM 572 C C . GLY A 1 72 ? 3.040 -7.907 -16.875 1.00 92.56 72 GLY A C 1
ATOM 573 O O . GLY A 1 72 ? 2.363 -8.886 -17.166 1.00 92.56 72 GLY A O 1
ATOM 574 N N . GLU A 1 73 ? 3.447 -7.037 -17.791 1.00 92.00 73 GLU A N 1
ATOM 575 C CA . GLU A 1 73 ? 3.099 -7.157 -19.206 1.00 92.00 73 GLU A CA 1
ATOM 576 C C . GLU A 1 73 ? 3.952 -8.217 -19.916 1.00 92.00 73 GLU A C 1
ATOM 578 O O . GLU A 1 73 ? 3.429 -8.976 -20.730 1.00 92.00 73 GLU A O 1
ATOM 583 N N . THR A 1 74 ? 5.247 -8.302 -19.589 1.00 92.38 74 THR A N 1
ATOM 584 C CA . THR A 1 74 ? 6.211 -9.126 -20.341 1.00 92.38 74 THR A CA 1
ATOM 585 C C . THR A 1 74 ? 6.619 -10.420 -19.654 1.00 92.38 74 THR A C 1
ATOM 587 O O . THR A 1 74 ? 6.957 -11.382 -20.341 1.00 92.38 74 THR A O 1
ATOM 590 N N . ASP A 1 75 ? 6.615 -10.463 -18.322 1.00 92.75 75 ASP A N 1
ATOM 591 C CA . ASP A 1 75 ? 7.193 -11.580 -17.564 1.00 92.75 75 ASP A CA 1
ATOM 592 C C . ASP A 1 75 ? 6.153 -12.663 -17.235 1.00 92.75 75 ASP A C 1
ATOM 594 O O . ASP A 1 75 ? 6.502 -13.711 -16.689 1.00 92.75 75 ASP A O 1
ATOM 598 N N . LEU A 1 76 ? 4.879 -12.437 -17.586 1.00 92.38 76 LEU A N 1
ATOM 599 C CA . LEU A 1 76 ? 3.803 -13.411 -17.427 1.00 92.38 76 LEU A CA 1
ATOM 600 C C . LEU A 1 76 ? 3.335 -13.986 -18.770 1.00 92.38 76 LEU A C 1
ATOM 602 O O . LEU A 1 76 ? 3.129 -13.250 -19.737 1.00 92.38 76 LEU A O 1
ATOM 606 N N . PRO A 1 77 ? 3.107 -15.308 -18.844 1.00 91.50 77 PRO A N 1
ATOM 607 C CA . PRO A 1 77 ? 2.683 -15.962 -20.069 1.00 91.50 77 PRO A CA 1
ATOM 608 C C . PRO A 1 77 ? 1.156 -15.917 -20.211 1.00 91.50 77 PRO A C 1
ATOM 610 O O . PRO A 1 77 ? 0.468 -16.918 -20.060 1.00 91.50 77 PRO A O 1
ATOM 613 N N . TRP A 1 78 ? 0.617 -14.741 -20.523 1.00 91.25 78 TRP A N 1
ATOM 614 C CA . TRP A 1 78 ? -0.831 -14.491 -20.618 1.00 91.25 78 TRP A CA 1
ATOM 615 C C . TRP A 1 78 ? -1.588 -15.317 -21.667 1.00 91.25 78 TRP A C 1
ATOM 617 O O . TRP A 1 78 ? -2.813 -15.338 -21.669 1.00 91.25 78 TRP A O 1
ATOM 627 N N . HIS A 1 79 ? -0.864 -15.942 -22.592 1.00 89.31 79 HIS A N 1
ATOM 628 C CA . HIS A 1 79 ? -1.418 -16.742 -23.682 1.00 89.31 79 HIS A CA 1
ATOM 629 C C . HIS A 1 79 ? -1.539 -18.237 -23.346 1.00 89.31 79 HIS A C 1
ATOM 631 O O . HIS A 1 79 ? -1.908 -19.014 -24.229 1.00 89.31 79 HIS A O 1
ATOM 637 N N . LEU A 1 80 ? -1.163 -18.639 -22.128 1.00 74.31 80 LEU A N 1
ATOM 638 C CA . LEU A 1 80 ? -1.272 -20.012 -21.634 1.00 74.31 80 LEU A CA 1
ATOM 639 C C . LEU A 1 80 ? -2.601 -20.266 -20.921 1.00 74.31 80 LEU A C 1
ATOM 641 O O . LEU A 1 80 ? -3.117 -19.332 -20.268 1.00 74.31 80 LEU A O 1
#

pLDDT: mean 83.16, std 9.97, range [41.44, 93.19]

Secondary structure (DSSP, 8-state):
-PPP---HHHHHS-S-TT-HHHHHT---S-TT-S-------S---------TTSSHHHHHHHHHHTT----TTTSS-TT-

Radius of gyration: 22.46 Å; chains: 1; bounding box: 49×38×54 Å

Foldseek 3Di:
DDDPDDAPCRPPVDNDPPPVCVVVVDDPPCPPPPDDDDDDPDDDDDDPDPDQCPPVVVNVVCVVCVVVDDDPVPPDPPVD